Protein AF-A0A8J8ECH1-F1 (afdb_monomer_lite)

Secondary structure (DSSP, 8-state):
--SSSSHHHHHHHHHHHSSSSS------------EEEEEEEEEEEESSSS-EEEEEEEEEEEEETTEEEEEE-B--TTS-BSEEEEEEESS-EEEEEEEE-TTSS-EEEEEEEE-TTT-SEEEEEEEESSSSPBPP----

Foldseek 3Di:
DPPPPVVVVVVVVVVVVVPPPPPDPPPVPPQVDWDWDKAKWKWKDADDDFFIWIKMWIFTFIAGPQATDFTDQDPPPVDGGTDMDTDGGPFAWDDKDWDADPNRQKIKIKTWTQDPVPRDIDMIIIMPPDPTHHPPPPPD

Structure (mmCIF, N/CA/C/O backbone):
data_AF-A0A8J8ECH1-F1
#
_entry.id   AF-A0A8J8ECH1-F1
#
loop_
_atom_site.group_PDB
_atom_site.id
_atom_site.type_symbol
_atom_site.label_atom_id
_atom_site.label_alt_id
_atom_site.label_comp_id
_atom_site.label_asym_id
_atom_site.label_entity_id
_atom_site.label_seq_id
_atom_site.pdbx_PDB_ins_code
_atom_site.Cartn_x
_atom_site.Cartn_y
_atom_site.Cartn_z
_atom_site.occupancy
_atom_site.B_iso_or_equiv
_atom_site.auth_seq_id
_atom_site.auth_comp_id
_atom_site.auth_asym_id
_atom_site.auth_atom_id
_atom_site.pdbx_PDB_model_num
ATOM 1 N N . MET A 1 1 ? 21.456 65.066 -51.362 1.00 50.56 1 MET A N 1
ATOM 2 C CA . MET A 1 1 ? 20.846 63.758 -51.713 1.00 50.56 1 MET A CA 1
ATOM 3 C C . MET A 1 1 ? 21.901 62.654 -51.601 1.00 50.56 1 MET A C 1
ATOM 5 O O . MET A 1 1 ? 22.657 62.460 -52.541 1.00 50.56 1 MET A O 1
ATOM 9 N N . ARG A 1 2 ? 22.042 61.977 -50.448 1.00 53.25 2 ARG A N 1
ATOM 10 C CA . ARG A 1 2 ? 23.068 60.915 -50.283 1.00 53.25 2 ARG A CA 1
ATOM 11 C C . ARG A 1 2 ? 22.709 59.787 -49.302 1.00 53.25 2 ARG A C 1
ATOM 13 O O . ARG A 1 2 ? 23.536 58.929 -49.042 1.00 53.25 2 ARG A O 1
ATOM 20 N N . SER A 1 3 ? 21.476 59.751 -48.797 1.00 51.56 3 SER A N 1
ATOM 21 C CA . SER A 1 3 ? 21.046 58.827 -47.734 1.00 51.56 3 SER A CA 1
ATOM 22 C C . SER A 1 3 ? 20.176 57.653 -48.209 1.00 51.56 3 SER A C 1
ATOM 24 O O . SER A 1 3 ? 19.847 56.782 -47.416 1.00 51.56 3 SER A O 1
ATOM 26 N N . ARG A 1 4 ? 19.830 57.568 -49.504 1.00 52.31 4 ARG A N 1
ATOM 27 C CA . ARG A 1 4 ? 18.949 56.501 -50.029 1.00 52.31 4 ARG A CA 1
ATOM 28 C C . ARG A 1 4 ? 19.657 55.216 -50.485 1.00 52.31 4 ARG A C 1
ATOM 30 O O . ARG A 1 4 ? 18.975 54.244 -50.772 1.00 52.31 4 ARG A O 1
ATOM 37 N N . LYS A 1 5 ? 20.995 55.177 -50.549 1.00 52.22 5 LYS A N 1
ATOM 38 C CA . LYS A 1 5 ? 21.736 53.991 -51.037 1.00 52.22 5 LYS A CA 1
ATOM 39 C C . LYS A 1 5 ? 22.227 53.036 -49.938 1.00 52.22 5 LYS A C 1
ATOM 41 O O . LYS A 1 5 ? 22.607 51.918 -50.257 1.00 52.22 5 LYS A O 1
ATOM 46 N N . LEU A 1 6 ? 22.184 53.438 -48.665 1.00 48.59 6 LEU A N 1
ATOM 47 C CA . LEU A 1 6 ? 22.673 52.616 -47.546 1.00 48.59 6 LEU A CA 1
ATOM 48 C C . LEU A 1 6 ? 21.641 51.609 -47.011 1.00 48.59 6 LEU A C 1
ATOM 50 O O . LEU A 1 6 ? 22.036 50.576 -46.483 1.00 48.59 6 LEU A O 1
ATOM 54 N N . LEU A 1 7 ? 20.337 51.849 -47.202 1.00 49.12 7 LEU A N 1
ATOM 55 C CA . LEU A 1 7 ? 19.301 50.903 -46.759 1.00 49.12 7 LEU A CA 1
ATOM 56 C C . LEU A 1 7 ? 19.153 49.670 -47.665 1.00 49.12 7 LEU A C 1
ATOM 58 O O . LEU A 1 7 ? 18.716 48.625 -47.195 1.00 49.12 7 LEU A O 1
ATOM 62 N N . GLY A 1 8 ? 19.523 49.763 -48.947 1.00 50.66 8 GLY A N 1
ATOM 63 C CA . GLY A 1 8 ? 19.375 48.645 -49.888 1.00 50.66 8 GLY A CA 1
ATOM 64 C C . GLY A 1 8 ? 20.368 47.503 -49.650 1.00 50.66 8 GLY A C 1
ATOM 65 O O . GLY A 1 8 ? 20.048 46.345 -49.898 1.00 50.66 8 GLY A O 1
ATOM 66 N N . VAL A 1 9 ? 21.559 47.812 -49.127 1.00 53.09 9 VAL A N 1
ATOM 67 C CA . VAL A 1 9 ? 22.624 46.815 -48.918 1.00 53.09 9 VAL A CA 1
ATOM 68 C C . VAL A 1 9 ? 22.404 46.013 -47.629 1.00 53.09 9 VAL A C 1
ATOM 70 O O . VAL A 1 9 ? 22.698 44.821 -47.588 1.00 53.09 9 VAL A O 1
ATOM 73 N N . LEU A 1 10 ? 21.811 46.624 -46.598 1.00 50.75 10 LEU A N 1
ATOM 74 C CA . LEU A 1 10 ? 21.506 45.943 -45.332 1.00 50.75 10 LEU A CA 1
ATOM 75 C C . LEU A 1 10 ? 20.365 44.919 -45.454 1.00 50.75 10 LEU A C 1
ATOM 77 O O . LEU A 1 10 ? 20.379 43.910 -44.754 1.00 50.75 10 LEU A O 1
ATOM 81 N N . LEU A 1 11 ? 19.413 45.128 -46.369 1.00 52.28 11 LEU A N 1
ATOM 82 C CA . LEU A 1 11 ? 18.298 44.195 -46.576 1.00 52.28 11 LEU A CA 1
ATOM 83 C C . LEU A 1 11 ? 18.697 42.943 -47.374 1.00 52.28 11 LEU A C 1
ATOM 85 O O . LEU A 1 11 ? 18.187 41.862 -47.085 1.00 52.28 11 LEU A O 1
ATOM 89 N N . LEU A 1 12 ? 19.645 43.042 -48.316 1.00 50.97 12 LEU A N 1
ATOM 90 C CA . LEU A 1 12 ? 20.148 41.858 -49.030 1.00 50.97 12 LEU A CA 1
ATOM 91 C C . LEU A 1 12 ? 21.096 40.997 -48.180 1.00 50.97 12 LEU A C 1
ATOM 93 O O . LEU A 1 12 ? 21.135 39.783 -48.365 1.00 50.97 12 LEU A O 1
ATOM 97 N N . GLY A 1 13 ? 21.822 41.595 -47.229 1.00 49.97 13 GLY A N 1
ATOM 98 C CA . GLY A 1 13 ? 22.674 40.848 -46.295 1.00 49.97 13 GLY A CA 1
ATOM 99 C C . GLY A 1 13 ? 21.883 40.015 -45.279 1.00 49.97 13 GLY A C 1
ATOM 100 O O . GLY A 1 13 ? 22.333 38.945 -44.882 1.00 49.97 13 GLY A O 1
ATOM 101 N N . GLY A 1 14 ? 20.684 40.465 -44.892 1.00 49.81 14 GLY A N 1
ATOM 102 C CA . GLY A 1 14 ? 19.822 39.739 -43.953 1.00 49.81 14 GLY A CA 1
ATOM 103 C C . GLY A 1 14 ? 19.090 38.543 -44.569 1.00 49.81 14 GLY A C 1
ATOM 104 O O . GLY A 1 14 ? 18.835 37.559 -43.878 1.00 49.81 14 GLY A O 1
ATOM 105 N N . LEU A 1 15 ? 18.778 38.589 -45.870 1.00 51.22 15 LEU A N 1
ATOM 106 C CA . LEU A 1 15 ? 17.973 37.540 -46.505 1.00 51.22 15 LEU A CA 1
ATOM 107 C C . LEU A 1 15 ? 18.764 36.245 -46.767 1.00 51.22 15 LEU A C 1
ATOM 109 O O . LEU A 1 15 ? 18.190 35.159 -46.742 1.00 51.22 15 LEU A O 1
ATOM 113 N N . LEU A 1 16 ? 20.082 36.336 -46.981 1.00 51.78 16 LEU A N 1
ATOM 114 C CA . LEU A 1 16 ? 20.921 35.176 -47.318 1.00 51.78 16 LEU A CA 1
ATOM 115 C C . LEU A 1 16 ? 21.373 34.358 -46.097 1.00 51.78 16 LEU A C 1
ATOM 117 O O . LEU A 1 16 ? 21.629 33.165 -46.236 1.00 51.78 16 LEU A O 1
ATOM 121 N N . PHE A 1 17 ? 21.397 34.939 -44.894 1.00 47.06 17 PHE A N 1
ATOM 122 C CA . PHE A 1 17 ? 21.677 34.184 -43.661 1.00 47.06 17 PHE A CA 1
ATOM 123 C C . PHE A 1 17 ? 20.436 33.499 -43.063 1.00 47.06 17 PHE A C 1
ATOM 125 O O . PHE A 1 17 ? 20.574 32.608 -42.225 1.00 47.06 17 PHE A O 1
ATOM 132 N N . GLY A 1 18 ? 19.228 33.853 -43.516 1.00 45.56 18 GLY A N 1
ATOM 133 C CA . GLY A 1 18 ? 17.981 33.209 -43.085 1.00 45.56 18 GLY A CA 1
ATOM 134 C C . GLY A 1 18 ? 17.702 31.854 -43.748 1.00 45.56 18 GLY A C 1
ATOM 135 O O . GLY A 1 18 ? 16.966 31.043 -43.193 1.00 45.56 18 GLY A O 1
ATOM 136 N N . LEU A 1 19 ? 18.306 31.574 -44.908 1.00 48.00 19 LEU A N 1
ATOM 137 C CA . LEU A 1 19 ? 17.987 30.391 -45.723 1.00 48.00 19 LEU A CA 1
ATOM 138 C C . LEU A 1 19 ? 18.887 29.170 -45.476 1.00 48.00 19 LEU A C 1
ATOM 140 O O . LEU A 1 19 ? 18.559 28.081 -45.936 1.00 48.00 19 LEU A O 1
ATOM 144 N N . VAL A 1 20 ? 19.972 29.303 -44.704 1.00 47.53 20 VAL A N 1
ATOM 145 C CA . VAL A 1 20 ? 20.897 28.184 -44.410 1.00 47.53 20 VAL A CA 1
ATOM 146 C C . VAL A 1 20 ? 20.627 27.517 -43.050 1.00 47.53 20 VAL A C 1
ATOM 148 O O . VAL A 1 20 ? 21.285 26.546 -42.692 1.00 47.53 20 VAL A O 1
ATOM 151 N N . SER A 1 21 ? 19.631 27.983 -42.285 1.00 45.97 21 SER A N 1
ATOM 152 C CA . SER A 1 21 ? 19.288 27.401 -40.971 1.00 45.97 21 SER A CA 1
ATOM 153 C C . SER A 1 21 ? 18.049 26.494 -40.969 1.00 45.97 21 SER A C 1
ATOM 155 O O . SER A 1 21 ? 17.702 25.951 -39.922 1.00 45.97 21 SER A O 1
ATOM 157 N N . ALA A 1 22 ? 17.405 26.267 -42.119 1.00 47.59 22 ALA A N 1
ATOM 158 C CA . ALA A 1 22 ? 16.228 25.392 -42.233 1.00 47.59 22 ALA A CA 1
ATOM 159 C C . ALA A 1 22 ? 16.560 23.931 -42.606 1.00 47.59 22 ALA A C 1
ATOM 161 O O . ALA A 1 22 ? 15.671 23.145 -42.918 1.00 47.59 22 ALA A O 1
ATOM 162 N N . TRP A 1 23 ? 17.836 23.546 -42.536 1.00 45.72 23 TRP A N 1
ATOM 163 C CA . TRP A 1 23 ? 18.287 22.154 -42.618 1.00 45.72 23 TRP A CA 1
ATOM 164 C C . TRP A 1 23 ? 18.945 21.738 -41.308 1.00 45.72 23 TRP A C 1
ATOM 166 O O . TRP A 1 23 ? 20.096 21.319 -41.230 1.00 45.72 23 TRP A O 1
ATOM 176 N N . ARG A 1 24 ? 18.175 21.847 -40.230 1.00 43.53 24 ARG A N 1
ATOM 177 C CA . ARG A 1 24 ? 18.319 20.877 -39.154 1.00 43.53 24 ARG A CA 1
ATOM 178 C C . ARG A 1 24 ? 17.266 19.820 -39.436 1.00 43.53 24 ARG A C 1
ATOM 180 O O . ARG A 1 24 ? 16.092 20.190 -39.491 1.00 43.53 24 ARG A O 1
ATOM 187 N N . PRO A 1 25 ? 17.620 18.538 -39.623 1.00 41.88 25 PRO A N 1
ATOM 188 C CA . PRO A 1 25 ? 16.620 17.524 -39.378 1.00 41.88 25 PRO A CA 1
ATOM 189 C C . PRO A 1 25 ? 16.100 17.818 -37.970 1.00 41.88 25 PRO A C 1
ATOM 191 O O . PRO A 1 25 ? 16.884 17.881 -37.017 1.00 41.88 25 PRO A O 1
ATOM 194 N N . LEU A 1 26 ? 14.794 18.072 -37.845 1.00 45.91 26 LEU A N 1
ATOM 195 C CA . LEU A 1 26 ? 14.103 17.754 -36.608 1.00 45.91 26 LEU A CA 1
ATOM 196 C C . LEU A 1 26 ? 14.359 16.259 -36.439 1.00 45.91 26 LEU A C 1
ATOM 198 O O . LEU A 1 26 ? 13.630 15.431 -36.968 1.00 45.91 26 LEU A O 1
ATOM 202 N N . VAL A 1 27 ? 15.466 15.908 -35.796 1.00 43.88 27 VAL A N 1
ATOM 203 C CA . VAL A 1 27 ? 15.548 14.642 -35.106 1.00 43.88 27 VAL A CA 1
ATOM 204 C C . VAL A 1 27 ? 14.601 14.873 -33.940 1.00 43.88 27 VAL A C 1
ATOM 206 O O . VAL A 1 27 ? 14.911 15.705 -33.082 1.00 43.88 27 VAL A O 1
ATOM 209 N N . PRO A 1 28 ? 13.424 14.232 -33.891 1.00 42.69 28 PRO A N 1
ATOM 210 C CA . PRO A 1 28 ? 12.721 14.163 -32.636 1.00 42.69 28 PRO A CA 1
ATOM 211 C C . PRO A 1 28 ? 13.571 13.237 -31.764 1.00 42.69 28 PRO A C 1
ATOM 213 O O . PRO A 1 28 ? 13.354 12.031 -31.709 1.00 42.69 28 PRO A O 1
ATOM 216 N N . THR A 1 29 ? 14.590 13.774 -31.093 1.00 49.00 29 THR A N 1
ATOM 217 C CA . THR A 1 29 ? 15.167 13.139 -29.908 1.00 49.00 29 THR A CA 1
ATOM 218 C C . THR A 1 29 ? 14.139 13.273 -28.796 1.00 49.00 29 THR A C 1
ATOM 220 O O . THR A 1 29 ? 14.258 14.108 -27.907 1.00 49.00 29 THR A O 1
ATOM 223 N N . ALA A 1 30 ? 13.072 12.492 -28.898 1.00 49.88 30 ALA A N 1
ATOM 224 C CA . ALA A 1 30 ? 12.082 12.337 -27.851 1.00 49.88 30 ALA A CA 1
ATOM 225 C C . ALA A 1 30 ? 11.594 10.886 -27.817 1.00 49.88 30 ALA A C 1
ATOM 227 O O . ALA A 1 30 ? 10.410 10.611 -27.669 1.00 49.88 30 ALA A O 1
ATOM 228 N N . THR A 1 31 ? 12.513 9.921 -27.892 1.00 52.25 31 THR A N 1
ATOM 229 C CA . THR A 1 31 ? 12.325 8.736 -27.055 1.00 52.25 31 THR A CA 1
ATOM 230 C C . THR A 1 31 ? 12.422 9.245 -25.626 1.00 52.25 31 THR A C 1
ATOM 232 O O . THR A 1 31 ? 13.534 9.464 -25.152 1.00 52.25 31 THR A O 1
ATOM 235 N N . SER A 1 32 ? 11.303 9.518 -24.949 1.00 59.31 32 SER A N 1
ATOM 236 C CA . SER A 1 32 ? 11.353 9.676 -23.496 1.00 59.31 32 SER A CA 1
ATOM 237 C C . SER A 1 32 ? 11.880 8.344 -22.965 1.00 59.31 32 SER A C 1
ATOM 239 O O . SER A 1 32 ? 11.175 7.336 -23.074 1.00 59.31 32 SER A O 1
ATOM 241 N N . PRO A 1 33 ? 13.132 8.281 -22.481 1.00 83.81 33 PRO A N 1
ATOM 242 C CA . PRO A 1 33 ? 13.716 7.007 -22.117 1.00 83.81 33 PRO A CA 1
ATOM 243 C C . PRO A 1 33 ? 12.896 6.411 -20.978 1.00 83.81 33 PRO A C 1
ATOM 245 O O . PRO A 1 33 ? 12.376 7.130 -20.117 1.00 83.81 33 PRO A O 1
ATOM 248 N N . CYS A 1 34 ? 12.762 5.088 -20.990 1.00 91.38 34 CYS A N 1
ATOM 249 C CA . CYS A 1 34 ? 12.239 4.393 -19.832 1.00 91.38 34 CYS A CA 1
ATOM 250 C C . CYS A 1 34 ? 13.125 4.720 -18.628 1.00 91.38 34 CYS A C 1
ATOM 252 O O . CYS A 1 34 ? 14.352 4.687 -18.729 1.00 91.38 34 CYS A O 1
ATOM 254 N N . LYS A 1 35 ? 12.506 5.047 -17.499 1.00 93.12 35 LYS A N 1
ATOM 255 C CA . LYS A 1 35 ? 13.199 5.357 -16.252 1.00 93.12 35 LYS A CA 1
ATOM 256 C C . LYS A 1 35 ? 12.620 4.543 -15.110 1.00 93.12 35 LYS A C 1
ATOM 258 O O . LYS A 1 35 ? 11.409 4.328 -15.040 1.00 93.12 35 LYS A O 1
ATOM 263 N N . GLU A 1 36 ? 13.499 4.119 -14.215 1.00 93.06 36 GLU A N 1
ATOM 264 C CA . GLU A 1 36 ? 13.106 3.550 -12.934 1.00 93.06 36 GLU A CA 1
ATOM 265 C C . GLU A 1 36 ? 12.883 4.694 -11.947 1.00 93.06 36 GLU A C 1
ATOM 267 O O . GLU A 1 36 ? 13.758 5.539 -11.754 1.00 93.06 36 GLU A O 1
ATOM 272 N N . VAL A 1 37 ? 11.704 4.746 -11.342 1.00 92.50 37 VAL A N 1
ATOM 273 C CA . VAL A 1 37 ? 11.337 5.761 -10.349 1.00 92.50 37 VAL A CA 1
ATOM 274 C C . VAL A 1 37 ? 10.671 5.092 -9.158 1.00 92.50 37 VAL A C 1
ATOM 276 O O . VAL A 1 37 ? 10.204 3.962 -9.261 1.00 92.50 37 VAL A O 1
ATOM 279 N N . TRP A 1 38 ? 10.629 5.778 -8.024 1.00 92.81 38 TRP A N 1
ATOM 280 C CA . TRP A 1 38 ? 9.862 5.326 -6.868 1.00 92.81 38 TRP A CA 1
ATOM 281 C C . TRP A 1 38 ? 8.447 5.904 -6.937 1.00 92.81 38 TRP A C 1
ATOM 283 O O . TRP A 1 38 ? 8.288 7.117 -7.067 1.00 92.81 38 TRP A O 1
ATOM 293 N N . ASP A 1 39 ? 7.440 5.035 -6.870 1.00 94.38 39 ASP A N 1
ATOM 294 C CA . ASP A 1 39 ? 6.033 5.396 -6.693 1.00 94.38 39 ASP A CA 1
ATOM 295 C C . ASP A 1 39 ? 5.604 5.070 -5.259 1.00 94.38 39 ASP A C 1
ATOM 297 O O . ASP A 1 39 ? 6.127 4.141 -4.628 1.00 94.38 39 ASP A O 1
ATOM 301 N N . HIS A 1 40 ? 4.664 5.848 -4.740 1.00 95.06 40 HIS A N 1
ATOM 302 C CA . HIS A 1 40 ? 4.091 5.628 -3.422 1.00 95.06 40 HIS A CA 1
ATOM 303 C C . HIS A 1 40 ? 2.629 6.029 -3.382 1.00 95.06 40 HIS A C 1
ATOM 305 O O . HIS A 1 40 ? 2.202 6.974 -4.044 1.00 95.06 40 HIS A O 1
ATOM 311 N N . ASP A 1 41 ? 1.894 5.306 -2.553 1.00 97.81 41 ASP A N 1
ATOM 312 C CA . ASP A 1 41 ? 0.522 5.625 -2.214 1.00 97.81 41 ASP A CA 1
ATOM 313 C C . ASP A 1 41 ? 0.290 5.351 -0.734 1.00 97.81 41 ASP A C 1
ATOM 315 O O . ASP A 1 41 ? 0.917 4.463 -0.140 1.00 97.81 41 ASP A O 1
ATOM 319 N N . VAL A 1 42 ? -0.581 6.152 -0.141 1.00 97.31 42 VAL A N 1
ATOM 320 C CA . VAL A 1 42 ? -0.863 6.171 1.288 1.00 97.31 42 VAL A CA 1
ATOM 321 C C . VAL A 1 42 ? -2.316 6.557 1.491 1.00 97.31 42 VAL A C 1
ATOM 323 O O . VAL A 1 42 ? -2.797 7.508 0.882 1.00 97.31 42 VAL A O 1
ATOM 326 N N . ASP A 1 43 ? -2.963 5.874 2.427 1.00 97.81 43 ASP A N 1
ATOM 327 C CA . ASP A 1 43 ? -4.276 6.262 2.920 1.00 97.81 43 ASP A CA 1
ATOM 328 C C . ASP A 1 43 ? -4.307 6.177 4.451 1.00 97.81 43 ASP A C 1
ATOM 330 O O . ASP A 1 43 ? -3.785 5.233 5.059 1.00 97.81 43 ASP A O 1
ATOM 334 N N . GLU A 1 44 ? -4.895 7.196 5.071 1.00 96.75 44 GLU A N 1
ATOM 335 C CA . GLU A 1 44 ? -4.962 7.369 6.518 1.00 96.75 44 GLU A CA 1
ATOM 336 C C . GLU A 1 44 ? -6.353 7.838 6.934 1.00 96.75 44 GLU A C 1
ATOM 338 O O . GLU A 1 44 ? -6.922 8.779 6.378 1.00 96.75 44 GLU A O 1
ATOM 343 N N . LYS A 1 45 ? -6.841 7.256 8.027 1.00 97.00 45 LYS A N 1
ATOM 344 C CA . LYS A 1 45 ? -7.894 7.848 8.839 1.00 97.00 45 LYS A CA 1
ATOM 345 C C . LYS A 1 45 ? -7.423 7.966 10.287 1.00 97.00 45 LYS A C 1
ATOM 347 O O . LYS A 1 45 ? -7.100 6.959 10.913 1.00 97.00 45 LYS A O 1
ATOM 352 N N . SER A 1 46 ? -7.435 9.179 10.831 1.00 96.25 46 SER A N 1
ATOM 353 C CA . SER A 1 46 ? -7.101 9.462 12.230 1.00 96.25 46 SER A CA 1
ATOM 354 C C . SER A 1 46 ? -8.226 10.199 12.960 1.00 96.25 46 SER A C 1
ATOM 356 O O . SER A 1 46 ? -9.037 10.903 12.356 1.00 96.25 46 SER A O 1
ATOM 358 N N . TRP A 1 47 ? -8.276 10.006 14.281 1.00 96.25 47 TRP A N 1
ATOM 359 C CA . TRP A 1 47 ? -9.238 10.626 15.209 1.00 96.25 47 TRP A CA 1
ATOM 360 C C . TRP A 1 47 ? -8.528 11.316 16.384 1.00 96.25 47 TRP A C 1
ATOM 362 O O . TRP A 1 47 ? -9.079 11.456 17.474 1.00 96.25 47 TRP A O 1
ATOM 372 N N . GLY A 1 48 ? -7.266 11.698 16.184 1.00 91.19 48 GLY A N 1
ATOM 373 C CA . GLY A 1 48 ? -6.394 12.273 17.204 1.00 91.19 48 GLY A CA 1
ATOM 374 C C . GLY A 1 48 ? -5.025 11.597 17.242 1.00 91.19 48 GLY A C 1
ATOM 375 O O . GLY A 1 48 ? -4.667 10.830 16.353 1.00 91.19 48 GLY A O 1
ATOM 376 N N . ALA A 1 49 ? -4.254 11.882 18.294 1.00 90.00 49 ALA A N 1
ATOM 377 C CA . ALA A 1 49 ? -2.852 11.469 18.388 1.00 90.00 49 ALA A CA 1
ATOM 378 C C . ALA A 1 49 ? -2.634 9.966 18.652 1.00 90.00 49 ALA A C 1
ATOM 380 O O . ALA A 1 49 ? -1.549 9.460 18.387 1.00 90.00 49 ALA A O 1
ATOM 381 N N . SER A 1 50 ? -3.629 9.260 19.197 1.00 91.56 50 SER A N 1
ATOM 382 C CA . SER A 1 50 ? -3.496 7.859 19.632 1.00 91.56 50 SER A CA 1
ATOM 383 C C . SER A 1 50 ? -4.382 6.875 18.872 1.00 91.56 50 SER A C 1
ATOM 385 O O . SER A 1 50 ? -4.299 5.675 19.122 1.00 91.56 50 SER A O 1
ATOM 387 N N . LYS A 1 51 ? -5.250 7.371 17.982 1.00 96.50 51 LYS A N 1
ATOM 388 C CA . LYS A 1 51 ? -6.226 6.558 17.258 1.00 96.50 51 LYS A CA 1
ATOM 389 C C . LYS A 1 51 ? -6.128 6.816 15.767 1.00 96.50 51 LYS A C 1
ATOM 391 O O . LYS A 1 51 ? -6.481 7.902 15.301 1.00 96.50 51 LYS A O 1
ATOM 396 N N . LEU A 1 52 ? -5.659 5.812 15.033 1.00 96.81 52 LEU A N 1
ATOM 397 C CA . LEU A 1 52 ? -5.449 5.910 13.594 1.00 96.81 52 LEU A CA 1
ATOM 398 C C . LEU A 1 52 ? -5.504 4.551 12.905 1.00 96.81 52 LEU A C 1
ATOM 400 O O . LEU A 1 52 ? -5.217 3.512 13.499 1.00 96.81 52 LEU A O 1
ATOM 404 N N . VAL A 1 53 ? -5.800 4.586 11.615 1.00 97.62 53 VAL A N 1
ATOM 405 C CA . VAL A 1 53 ? -5.574 3.501 10.669 1.00 97.62 53 VAL A CA 1
ATOM 406 C C . VAL A 1 53 ? -4.774 4.073 9.504 1.00 97.62 53 VAL A C 1
ATOM 408 O O . VAL A 1 53 ? -5.141 5.107 8.957 1.00 97.62 53 VAL A O 1
ATOM 411 N N . TRP A 1 54 ? -3.677 3.413 9.146 1.00 97.44 54 TRP A N 1
ATOM 412 C CA . TRP A 1 54 ? -2.736 3.843 8.116 1.00 97.44 54 TRP A CA 1
ATOM 413 C C . TRP A 1 54 ? -2.319 2.660 7.254 1.00 97.44 54 TRP A C 1
ATOM 415 O O . TRP A 1 54 ? -1.867 1.623 7.758 1.00 97.44 54 TRP A O 1
ATOM 425 N N . VAL A 1 55 ? -2.372 2.847 5.943 1.00 98.06 55 VAL A N 1
ATOM 426 C CA . VAL A 1 55 ? -1.768 1.940 4.972 1.00 98.06 55 VAL A CA 1
ATOM 427 C C . VAL A 1 55 ? -0.869 2.705 4.024 1.00 98.06 55 VAL A C 1
ATOM 429 O O . VAL A 1 55 ? -1.118 3.855 3.686 1.00 98.06 55 VAL A O 1
ATOM 4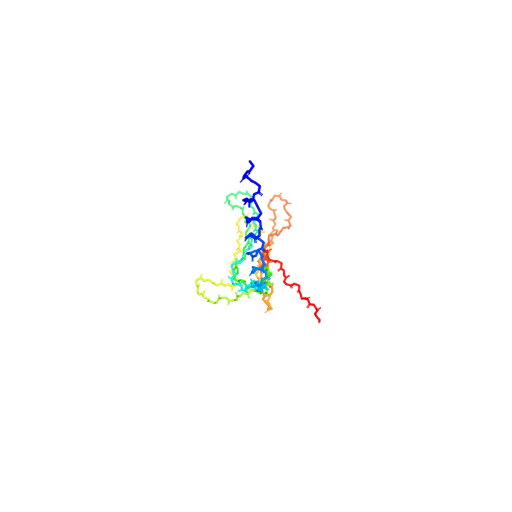32 N N . GLY A 1 56 ? 0.199 2.051 3.588 1.00 97.62 56 GLY A N 1
ATOM 433 C CA . GLY A 1 56 ? 1.096 2.607 2.593 1.00 97.62 56 GLY A CA 1
ATOM 434 C C . GLY A 1 56 ? 1.728 1.519 1.749 1.00 97.62 56 GLY A C 1
ATOM 435 O O . GLY A 1 56 ? 2.050 0.433 2.239 1.00 97.62 56 GLY A O 1
ATOM 436 N N . VAL A 1 57 ? 1.944 1.830 0.481 1.00 97.12 57 VAL A N 1
ATOM 437 C CA . VAL A 1 57 ? 2.719 1.014 -0.445 1.00 97.12 57 VAL A CA 1
ATOM 438 C C . VAL A 1 57 ? 3.756 1.901 -1.120 1.00 97.12 57 VAL A C 1
ATOM 440 O O . VAL A 1 57 ? 3.479 3.026 -1.518 1.00 97.12 57 VAL A O 1
ATOM 443 N N . HIS A 1 58 ? 4.981 1.403 -1.213 1.00 94.81 58 HIS A N 1
ATOM 444 C CA . HIS A 1 58 ? 6.097 2.090 -1.847 1.00 94.81 58 HIS A CA 1
ATOM 445 C C . HIS A 1 58 ? 6.836 1.091 -2.728 1.00 94.81 58 HIS A C 1
ATOM 447 O O . HIS A 1 58 ? 7.280 0.048 -2.244 1.00 94.81 58 HIS A O 1
ATOM 453 N N . ALA A 1 59 ? 6.968 1.384 -4.015 1.00 94.94 59 ALA A N 1
ATOM 454 C CA . ALA A 1 59 ? 7.560 0.461 -4.972 1.00 94.94 59 ALA A CA 1
ATOM 455 C C . ALA A 1 59 ? 8.403 1.196 -6.011 1.00 94.94 59 ALA A C 1
ATOM 457 O O . ALA A 1 59 ? 8.088 2.306 -6.434 1.00 94.94 59 ALA A O 1
ATOM 458 N N . LYS A 1 60 ? 9.475 0.547 -6.454 1.00 94.50 60 LYS A N 1
ATOM 459 C CA . LYS A 1 60 ? 10.218 0.955 -7.637 1.00 94.50 60 LYS A CA 1
ATOM 460 C C . LYS A 1 60 ? 9.404 0.528 -8.852 1.00 94.50 60 LYS A C 1
ATOM 462 O O . LYS A 1 60 ? 8.962 -0.617 -8.925 1.00 94.50 60 LYS A O 1
ATOM 467 N N . VAL A 1 61 ? 9.191 1.429 -9.796 1.00 94.94 61 VAL A N 1
ATOM 468 C CA . VAL A 1 61 ? 8.383 1.195 -10.993 1.00 94.94 61 VAL A CA 1
ATOM 469 C C . VAL A 1 61 ? 9.159 1.584 -12.242 1.00 94.94 61 VAL A C 1
ATOM 471 O O . VAL A 1 61 ? 9.987 2.496 -12.227 1.00 94.94 61 VAL A O 1
ATOM 474 N N . LEU A 1 62 ? 8.875 0.890 -13.339 1.00 94.81 62 LEU A N 1
ATOM 475 C CA . LEU A 1 62 ? 9.356 1.251 -14.663 1.00 94.81 62 LEU A CA 1
ATOM 476 C C . LEU A 1 62 ? 8.326 2.158 -15.339 1.00 94.81 62 LEU A C 1
ATOM 478 O O . LEU A 1 62 ? 7.177 1.754 -15.537 1.00 94.81 62 LEU A O 1
ATOM 482 N N . VAL A 1 63 ? 8.750 3.358 -15.728 1.00 94.06 63 VAL A N 1
ATOM 483 C CA . VAL A 1 63 ? 7.921 4.328 -16.453 1.00 94.06 63 VAL A CA 1
ATOM 484 C C . VAL A 1 63 ? 8.541 4.600 -17.814 1.00 94.06 63 VAL A C 1
ATOM 486 O O . VAL A 1 63 ? 9.697 5.006 -17.895 1.00 94.06 63 VAL A O 1
ATOM 489 N N . CYS A 1 64 ? 7.768 4.431 -18.883 1.00 92.94 64 CYS A N 1
ATOM 490 C CA . CYS A 1 64 ? 8.179 4.733 -20.255 1.00 92.94 64 CYS A CA 1
ATOM 491 C C . CYS A 1 64 ? 7.203 5.744 -20.854 1.00 92.94 64 CYS A C 1
ATOM 493 O O . CYS A 1 64 ? 5.993 5.556 -20.750 1.00 92.94 64 CYS A O 1
ATOM 495 N N . ASN A 1 65 ? 7.706 6.813 -21.481 1.00 91.00 65 ASN A N 1
ATOM 496 C CA . ASN A 1 65 ? 6.865 7.867 -22.072 1.00 91.00 65 ASN A CA 1
ATOM 497 C C . ASN A 1 65 ? 5.776 8.390 -21.108 1.00 91.00 65 ASN A C 1
ATOM 499 O O . ASN A 1 65 ? 4.625 8.574 -21.489 1.00 91.00 65 ASN A O 1
ATOM 503 N N . GLY A 1 66 ? 6.128 8.555 -19.827 1.00 89.19 66 GLY A N 1
ATOM 504 C CA . GLY A 1 66 ? 5.208 9.031 -18.787 1.00 89.19 66 GLY A CA 1
ATOM 505 C C . GLY A 1 66 ? 4.144 8.025 -18.328 1.00 89.19 66 GLY A C 1
ATOM 506 O O . GLY A 1 66 ? 3.339 8.370 -17.471 1.00 89.19 66 GLY A O 1
ATOM 507 N N . SER A 1 67 ? 4.141 6.796 -18.850 1.00 92.62 67 SER A N 1
ATOM 508 C CA . SER A 1 67 ? 3.184 5.747 -18.477 1.00 92.62 67 SER A CA 1
ATOM 509 C C . SER A 1 67 ? 3.836 4.657 -17.634 1.00 92.62 67 SER A C 1
ATOM 511 O O . SER A 1 67 ? 4.968 4.246 -17.906 1.00 92.62 67 SER A O 1
ATOM 513 N N . PHE A 1 68 ? 3.104 4.154 -16.641 1.00 94.81 68 PHE A N 1
ATOM 514 C CA . PHE A 1 68 ? 3.501 2.974 -15.880 1.00 94.81 68 PHE A CA 1
ATOM 515 C C . PHE A 1 68 ? 3.542 1.747 -16.789 1.00 94.81 68 PHE A C 1
ATOM 517 O O . PHE A 1 68 ? 2.617 1.505 -17.570 1.00 94.81 68 PHE A O 1
ATOM 524 N N . VAL A 1 69 ? 4.619 0.975 -16.655 1.00 94.81 69 VAL A N 1
ATOM 525 C CA . VAL A 1 69 ? 4.793 -0.312 -17.331 1.00 94.81 69 VAL A CA 1
ATOM 526 C C . VAL A 1 69 ? 4.626 -1.458 -16.345 1.00 94.81 69 VAL A C 1
ATOM 528 O O . VAL A 1 69 ? 3.814 -2.343 -16.581 1.00 94.81 69 VAL A O 1
ATOM 531 N N . ARG A 1 70 ? 5.407 -1.456 -15.260 1.00 96.00 70 ARG A N 1
ATOM 532 C CA . ARG A 1 70 ? 5.383 -2.510 -14.239 1.00 96.00 70 ARG A CA 1
ATOM 533 C C . ARG A 1 70 ? 6.069 -2.075 -12.955 1.00 96.00 70 ARG A C 1
ATOM 535 O O . ARG A 1 70 ? 6.907 -1.168 -12.960 1.00 96.00 70 ARG A O 1
ATOM 542 N N . ILE A 1 71 ? 5.788 -2.803 -11.886 1.00 96.44 71 ILE A N 1
ATOM 543 C CA . ILE A 1 71 ? 6.586 -2.802 -10.665 1.00 96.44 71 ILE A CA 1
ATOM 544 C C . ILE A 1 71 ? 7.911 -3.531 -10.922 1.00 96.44 71 ILE A C 1
ATOM 546 O O . ILE A 1 71 ? 7.968 -4.547 -11.614 1.00 96.44 71 ILE A O 1
ATOM 550 N N . ILE A 1 72 ? 8.990 -3.000 -10.355 1.00 94.94 72 ILE A N 1
ATOM 551 C CA . ILE A 1 72 ? 10.308 -3.626 -10.311 1.00 94.94 72 ILE A CA 1
ATOM 552 C C . ILE A 1 72 ? 10.478 -4.236 -8.920 1.00 94.94 72 ILE A C 1
ATOM 554 O O . ILE A 1 72 ? 10.436 -3.530 -7.907 1.00 94.94 72 ILE A O 1
ATOM 558 N N . ILE A 1 73 ? 10.680 -5.554 -8.881 1.00 90.44 73 ILE A N 1
ATOM 559 C CA . ILE A 1 73 ? 11.035 -6.264 -7.654 1.00 90.44 73 ILE A CA 1
ATOM 560 C C . ILE A 1 73 ? 12.530 -6.073 -7.417 1.00 90.44 73 ILE A C 1
ATOM 562 O O . ILE A 1 73 ? 13.355 -6.633 -8.135 1.00 90.44 73 ILE A O 1
ATOM 566 N N . ASP A 1 74 ? 12.869 -5.255 -6.426 1.00 81.12 74 ASP A N 1
ATOM 567 C CA . ASP A 1 74 ? 14.250 -5.008 -6.018 1.00 81.12 74 ASP A CA 1
ATOM 568 C C . ASP A 1 74 ? 14.524 -5.790 -4.722 1.00 81.12 74 ASP A C 1
ATOM 570 O O . ASP A 1 74 ? 13.927 -5.471 -3.687 1.00 81.12 74 ASP A O 1
ATOM 574 N N . PRO A 1 75 ? 15.372 -6.83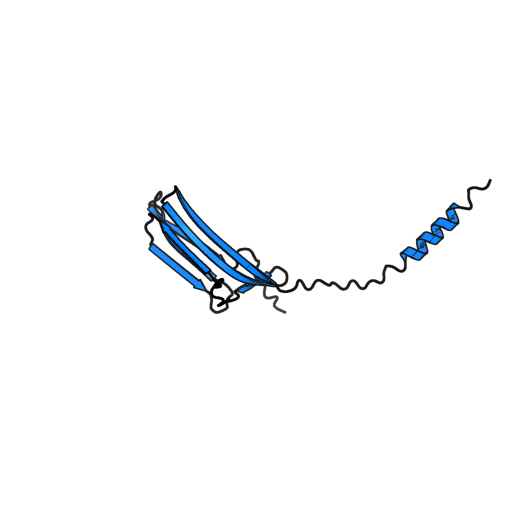7 -4.751 1.00 76.44 75 PRO A N 1
ATOM 575 C CA . PRO A 1 75 ? 15.688 -7.632 -3.570 1.00 76.44 75 PRO A CA 1
ATOM 576 C C . PRO A 1 75 ? 16.750 -6.975 -2.674 1.00 76.44 75 PRO A C 1
ATOM 578 O O . PRO A 1 75 ? 17.128 -7.568 -1.661 1.00 76.44 75 PRO A O 1
ATOM 581 N N . THR A 1 76 ? 17.253 -5.780 -3.016 1.00 80.50 76 THR A N 1
ATOM 582 C CA . THR A 1 76 ? 18.301 -5.101 -2.246 1.00 80.50 76 THR A CA 1
ATOM 583 C C . THR A 1 76 ? 17.871 -4.954 -0.779 1.00 80.50 76 THR A C 1
ATOM 585 O O . THR A 1 76 ? 16.795 -4.409 -0.511 1.00 80.50 76 THR A O 1
ATOM 588 N N . PRO A 1 77 ? 18.697 -5.379 0.202 1.00 72.50 77 PRO A N 1
ATOM 589 C CA . PRO A 1 77 ? 18.302 -5.430 1.613 1.00 72.50 77 PRO A CA 1
ATOM 590 C C . PRO A 1 77 ? 17.749 -4.114 2.173 1.00 72.50 77 PRO A C 1
ATOM 592 O O . PRO A 1 77 ? 16.816 -4.137 2.975 1.00 72.50 77 PRO A O 1
ATOM 595 N N . ASN A 1 78 ? 18.287 -2.983 1.708 1.00 69.12 78 ASN A N 1
ATOM 596 C CA . ASN A 1 78 ? 17.927 -1.642 2.175 1.00 69.12 78 ASN A CA 1
ATOM 597 C C . ASN A 1 78 ? 16.689 -1.055 1.470 1.00 69.12 78 ASN A C 1
ATOM 599 O O . ASN A 1 78 ? 16.090 -0.110 1.980 1.00 69.12 78 ASN A O 1
ATOM 603 N N . HIS A 1 79 ? 16.283 -1.610 0.322 1.00 66.50 79 HIS A N 1
ATOM 604 C CA . HIS A 1 79 ? 15.242 -1.049 -0.546 1.00 66.50 79 HIS A CA 1
ATOM 605 C C . HIS A 1 79 ? 14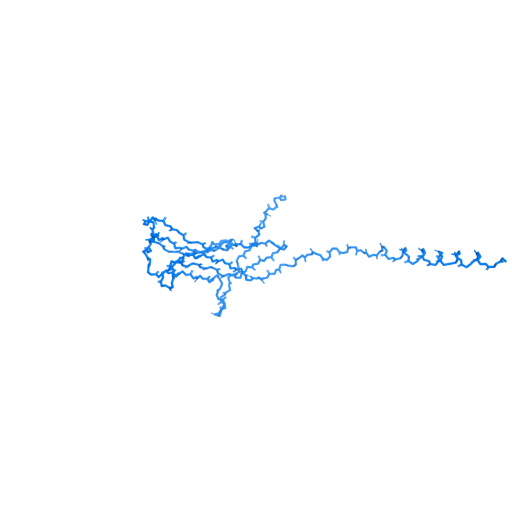.353 -2.135 -1.159 1.00 66.50 79 HIS A C 1
ATOM 607 O O . HIS A 1 79 ? 14.147 -2.170 -2.369 1.00 66.50 79 HIS A O 1
ATOM 613 N N . ARG A 1 80 ? 13.796 -3.017 -0.318 1.00 81.50 80 ARG A N 1
ATOM 614 C CA . ARG A 1 80 ? 12.855 -4.040 -0.793 1.00 81.50 80 ARG A CA 1
ATOM 615 C C . ARG A 1 80 ? 11.648 -3.379 -1.455 1.00 81.50 80 ARG A C 1
ATOM 617 O O . ARG A 1 80 ? 10.936 -2.610 -0.809 1.00 81.50 80 ARG A O 1
ATOM 624 N N . SER A 1 81 ? 11.432 -3.686 -2.726 1.00 87.00 81 SER A N 1
ATOM 625 C CA . SER A 1 81 ? 10.293 -3.217 -3.512 1.00 87.00 81 SER A CA 1
ATOM 626 C C . SER A 1 81 ? 9.426 -4.408 -3.934 1.00 87.00 81 SER A C 1
ATOM 628 O O . SER A 1 81 ? 9.979 -5.346 -4.512 1.00 87.00 81 SER A O 1
ATOM 630 N N . PRO A 1 82 ? 8.098 -4.380 -3.710 1.00 93.81 82 PRO A N 1
ATOM 631 C CA . PRO A 1 82 ? 7.346 -3.378 -2.953 1.00 93.81 82 PRO A CA 1
ATOM 632 C C . PRO A 1 82 ? 7.588 -3.454 -1.443 1.00 93.81 82 PRO A C 1
ATOM 634 O O . PRO A 1 82 ? 7.810 -4.522 -0.869 1.00 93.81 82 PRO A O 1
ATOM 637 N N . ARG A 1 83 ? 7.462 -2.307 -0.782 1.00 94.00 83 ARG A N 1
ATOM 638 C CA . ARG A 1 83 ? 7.389 -2.176 0.670 1.00 94.00 83 ARG A CA 1
ATOM 639 C C . ARG A 1 83 ? 5.974 -1.785 1.063 1.00 94.00 83 ARG A C 1
ATOM 641 O O . ARG A 1 83 ? 5.401 -0.869 0.486 1.00 94.00 83 ARG A O 1
ATOM 648 N N . PHE A 1 84 ? 5.456 -2.437 2.098 1.00 95.19 84 PHE A N 1
ATOM 649 C CA . PHE A 1 84 ? 4.116 -2.189 2.617 1.00 95.19 84 PHE A CA 1
ATOM 650 C C . PHE A 1 84 ? 4.167 -1.747 4.073 1.00 95.19 84 PHE A C 1
ATOM 652 O O . PHE A 1 84 ? 4.904 -2.328 4.876 1.00 95.19 84 PHE A O 1
ATOM 659 N N . VAL A 1 85 ? 3.318 -0.792 4.425 1.00 95.38 85 VAL A N 1
ATOM 660 C CA . VAL A 1 85 ? 3.007 -0.398 5.798 1.00 95.38 85 VAL A CA 1
ATOM 661 C C . VAL A 1 85 ? 1.521 -0.644 6.017 1.00 95.38 85 VAL A C 1
ATOM 663 O O . VAL A 1 85 ? 0.698 -0.272 5.191 1.00 95.38 85 VAL A O 1
ATOM 666 N N . VAL A 1 86 ? 1.194 -1.315 7.115 1.00 96.31 86 VAL A N 1
ATOM 667 C CA . VAL A 1 86 ? -0.173 -1.611 7.551 1.00 96.31 86 VAL A CA 1
ATOM 668 C C . VAL A 1 86 ? -0.156 -1.405 9.058 1.00 96.31 86 VAL A C 1
ATOM 670 O O . VAL A 1 86 ? 0.519 -2.158 9.759 1.00 96.31 86 VAL A O 1
ATOM 673 N N . ASN A 1 87 ? -0.809 -0.353 9.538 1.00 96.88 87 ASN A N 1
ATOM 674 C CA . ASN A 1 87 ? -0.811 0.031 10.943 1.00 96.88 87 ASN A CA 1
ATOM 675 C C . ASN A 1 87 ? -2.216 0.456 11.380 1.00 96.88 87 ASN A C 1
ATOM 677 O O . ASN A 1 87 ? -2.888 1.212 10.687 1.00 96.88 87 ASN A O 1
ATOM 681 N N . ALA A 1 88 ? -2.644 -0.005 12.548 1.00 96.88 88 ALA A N 1
ATOM 682 C CA . ALA A 1 88 ? -3.873 0.433 13.190 1.00 96.88 88 ALA A CA 1
ATOM 683 C C . ALA A 1 88 ? -3.614 0.557 14.690 1.00 96.88 88 ALA A C 1
ATOM 685 O O . ALA A 1 88 ? -2.982 -0.315 15.288 1.00 96.88 88 ALA A O 1
ATOM 686 N N . GLN A 1 89 ? -4.087 1.642 15.288 1.00 97.38 89 GLN A N 1
ATOM 687 C CA . GLN A 1 89 ? -3.904 1.954 16.700 1.00 97.38 89 GLN A CA 1
ATOM 688 C C . GLN A 1 89 ? -5.249 2.346 17.291 1.00 97.38 89 GLN A C 1
ATOM 690 O O . GLN A 1 89 ? -5.913 3.231 16.759 1.00 97.38 89 GLN A O 1
ATOM 695 N N . ASP A 1 90 ? -5.637 1.674 18.376 1.00 96.44 90 ASP A N 1
ATOM 696 C CA . ASP A 1 90 ? -6.878 1.936 19.119 1.00 96.44 90 ASP A CA 1
ATOM 697 C C . ASP A 1 90 ? -8.165 1.889 18.259 1.00 96.44 90 ASP A C 1
ATOM 699 O O . ASP A 1 90 ? -9.118 2.646 18.455 1.00 96.44 90 ASP A O 1
ATOM 703 N N . VAL A 1 91 ? -8.192 0.985 17.271 1.00 96.69 91 VAL A N 1
ATOM 704 C CA . VAL A 1 91 ? -9.336 0.739 16.378 1.00 96.69 91 VAL A CA 1
ATOM 705 C C . VAL A 1 91 ? -9.579 -0.766 16.242 1.00 96.69 91 VAL A C 1
ATOM 707 O O . VAL A 1 91 ? -8.636 -1.554 16.152 1.00 96.69 91 VAL A O 1
ATOM 710 N N . THR A 1 92 ? -10.846 -1.184 16.184 1.00 97.81 92 THR A N 1
ATOM 711 C CA . THR A 1 92 ? -11.218 -2.578 15.906 1.00 97.81 92 THR A CA 1
ATOM 712 C C . THR A 1 92 ? -10.967 -2.920 14.437 1.00 97.81 92 THR A C 1
ATOM 714 O O . THR A 1 92 ? -11.72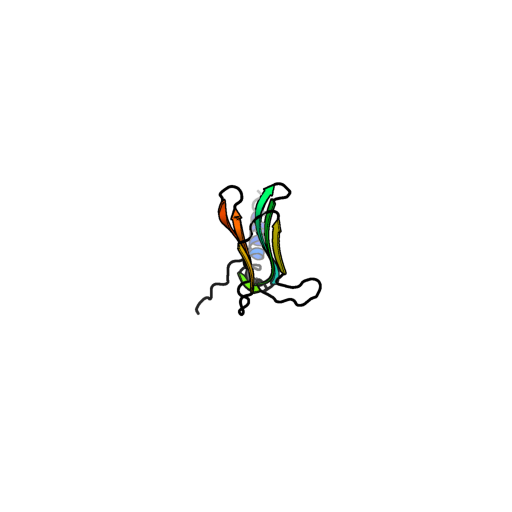2 -2.515 13.551 1.00 97.81 92 THR A O 1
ATOM 717 N N . VAL A 1 93 ? -9.913 -3.692 14.180 1.00 98.00 93 VAL A N 1
ATOM 718 C CA . VAL A 1 93 ? -9.574 -4.210 12.848 1.00 98.00 93 VAL A CA 1
ATOM 719 C C . VAL A 1 93 ? -10.386 -5.470 12.557 1.00 98.00 93 VAL A C 1
ATOM 721 O O . VAL A 1 93 ? -10.449 -6.377 13.383 1.00 98.00 93 VAL A O 1
ATOM 724 N N . LEU A 1 94 ? -10.987 -5.527 11.370 1.00 98.12 94 LEU A N 1
ATOM 725 C CA . LEU A 1 94 ? -11.674 -6.714 10.859 1.00 98.12 94 LEU A CA 1
ATOM 726 C C . LEU A 1 94 ? -10.757 -7.542 9.962 1.00 98.12 94 LEU A C 1
ATOM 728 O O . LEU A 1 94 ? -10.744 -8.765 10.039 1.00 98.12 94 LEU A O 1
ATOM 732 N N . GLU A 1 95 ? -10.000 -6.865 9.102 1.00 97.56 95 GLU A N 1
ATOM 733 C CA . GLU A 1 95 ? -9.134 -7.499 8.116 1.00 97.56 95 GLU A CA 1
ATOM 734 C C . GLU A 1 95 ? -7.989 -6.555 7.757 1.00 97.56 95 GLU A C 1
ATOM 736 O O . GLU A 1 95 ? -8.164 -5.336 7.699 1.00 97.56 95 GLU A O 1
ATOM 741 N N . ASN A 1 96 ? -6.817 -7.116 7.484 1.00 96.50 96 ASN A N 1
ATOM 742 C CA . ASN A 1 96 ? -5.748 -6.400 6.814 1.00 96.50 96 ASN A CA 1
ATOM 743 C C . ASN A 1 96 ? -5.069 -7.311 5.794 1.00 96.50 96 ASN A C 1
ATOM 745 O O . ASN A 1 96 ? -5.078 -8.534 5.932 1.00 96.50 96 ASN A O 1
ATOM 749 N N . GLY A 1 97 ? -4.493 -6.706 4.762 1.00 95.88 97 GLY A N 1
ATOM 750 C CA . GLY A 1 97 ? -3.905 -7.467 3.675 1.00 95.88 97 GLY A CA 1
ATOM 751 C C . GLY A 1 97 ? -2.900 -6.672 2.867 1.00 95.88 97 GLY A C 1
ATOM 752 O O . GLY A 1 97 ? -2.821 -5.443 2.934 1.00 95.88 97 GLY A O 1
ATOM 753 N N . LYS A 1 98 ? -2.088 -7.422 2.128 1.00 97.56 98 LYS A N 1
ATOM 754 C CA . LYS A 1 98 ? -1.063 -6.937 1.206 1.00 97.56 98 LYS A CA 1
ATOM 755 C C . LYS A 1 98 ? -1.075 -7.851 -0.006 1.00 97.56 98 LYS A C 1
ATOM 757 O O . LYS A 1 98 ? -1.290 -9.052 0.143 1.00 97.56 98 LYS A O 1
ATOM 762 N N . TYR A 1 99 ? -0.798 -7.308 -1.179 1.00 96.75 99 TYR A N 1
ATOM 763 C CA . TYR A 1 99 ? -0.675 -8.107 -2.389 1.00 96.75 99 TYR A CA 1
ATOM 764 C C . TYR A 1 99 ? 0.294 -7.479 -3.381 1.00 96.75 99 TYR A C 1
ATOM 766 O O . TYR A 1 99 ? 0.525 -6.268 -3.387 1.00 96.75 99 TYR A O 1
ATOM 774 N N . VAL A 1 100 ? 0.819 -8.337 -4.245 1.00 96.62 100 VAL A N 1
ATOM 775 C CA . VAL A 1 100 ? 1.498 -7.995 -5.492 1.00 96.62 100 VAL A CA 1
ATOM 776 C C . VAL A 1 100 ? 0.868 -8.898 -6.541 1.00 96.62 100 VAL A C 1
ATOM 778 O O . VAL A 1 100 ? 0.785 -10.102 -6.312 1.00 96.62 100 VAL A O 1
ATOM 781 N N . LYS A 1 101 ? 0.372 -8.342 -7.647 1.00 96.44 101 LYS A N 1
ATOM 782 C CA . LYS A 1 101 ? -0.118 -9.166 -8.757 1.00 96.44 101 LYS A CA 1
ATOM 783 C C . LYS A 1 101 ? 1.053 -9.894 -9.410 1.00 96.44 101 LYS A C 1
ATOM 785 O O . LYS A 1 101 ? 2.128 -9.314 -9.554 1.00 96.44 101 LYS A O 1
ATOM 790 N N . ASP A 1 102 ? 0.821 -11.126 -9.849 1.00 94.88 102 ASP A N 1
ATOM 791 C CA . ASP A 1 102 ? 1.855 -11.965 -10.470 1.00 94.88 102 ASP A CA 1
ATOM 792 C C . ASP A 1 102 ? 2.459 -11.327 -11.733 1.00 94.88 102 ASP A C 1
ATOM 794 O O . ASP A 1 102 ? 3.643 -11.493 -12.021 1.00 94.88 102 ASP A O 1
ATOM 798 N N . ASP A 1 103 ? 1.665 -10.537 -12.462 1.00 94.62 103 ASP A N 1
ATOM 799 C CA . ASP A 1 103 ? 2.087 -9.788 -13.651 1.00 94.62 103 ASP A CA 1
ATOM 800 C C . ASP A 1 103 ? 2.821 -8.472 -13.331 1.00 94.62 103 ASP A C 1
ATOM 802 O O . ASP A 1 103 ? 3.220 -7.740 -14.239 1.00 94.62 103 ASP A O 1
ATOM 806 N N . LEU A 1 104 ? 3.002 -8.154 -12.043 1.00 95.88 104 LEU A N 1
ATOM 807 C CA . LEU A 1 104 ? 3.619 -6.923 -11.545 1.00 95.88 104 LEU A CA 1
ATOM 808 C C . LEU A 1 104 ? 2.915 -5.642 -12.021 1.00 95.88 104 LEU A C 1
ATOM 810 O O . LEU A 1 104 ? 3.496 -4.553 -11.961 1.00 95.88 104 LEU A O 1
ATOM 814 N N . SER A 1 105 ? 1.665 -5.748 -12.476 1.00 95.44 105 SER A N 1
ATOM 815 C CA . SER A 1 105 ? 0.862 -4.600 -12.903 1.00 95.44 105 SER A CA 1
ATOM 816 C C . SER A 1 105 ? 0.365 -3.773 -11.724 1.00 95.44 105 SER A C 1
ATOM 818 O O . SER A 1 105 ? -0.076 -2.638 -11.908 1.00 95.44 105 SER A O 1
ATOM 820 N N . GLU A 1 106 ? 0.404 -4.348 -10.520 1.00 96.50 106 GLU A N 1
ATOM 821 C CA . GLU A 1 106 ? -0.169 -3.734 -9.338 1.00 96.50 106 GLU A CA 1
ATOM 822 C C . GLU A 1 106 ? 0.379 -4.333 -8.041 1.00 96.50 106 GLU A C 1
ATOM 824 O O . GLU A 1 106 ? 0.691 -5.522 -7.963 1.00 96.50 106 GLU A O 1
ATOM 829 N N . ALA A 1 107 ? 0.427 -3.518 -6.997 1.00 97.25 107 ALA A N 1
ATOM 830 C CA . ALA A 1 107 ? 0.614 -3.953 -5.620 1.00 97.25 107 ALA A CA 1
ATOM 831 C C . ALA A 1 107 ? -0.193 -3.042 -4.702 1.00 97.25 107 ALA A C 1
ATOM 833 O O . ALA A 1 107 ? -0.383 -1.870 -5.017 1.00 97.25 107 ALA A O 1
ATOM 834 N N . GLY A 1 108 ? -0.630 -3.533 -3.552 1.00 97.69 108 GLY A N 1
ATOM 835 C CA . GLY A 1 108 ? -1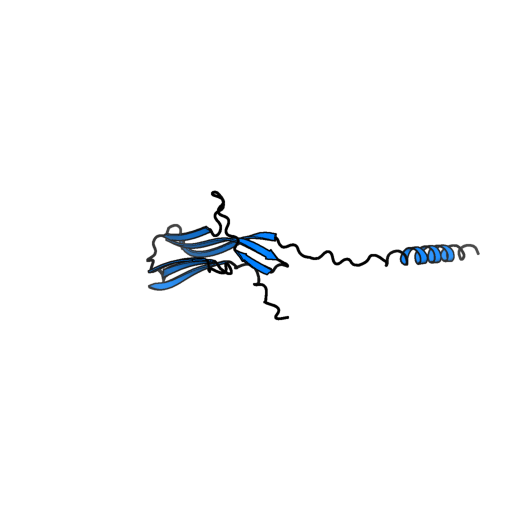.373 -2.694 -2.621 1.00 97.69 108 GLY A CA 1
ATOM 836 C C . GLY A 1 108 ? -1.500 -3.276 -1.228 1.00 97.69 108 GLY A C 1
ATOM 837 O O . GLY A 1 108 ? -1.097 -4.411 -0.960 1.00 97.69 108 GLY A O 1
ATOM 838 N N . ALA A 1 109 ? -2.051 -2.465 -0.336 1.00 98.19 109 ALA A N 1
ATOM 839 C CA . ALA A 1 109 ? -2.317 -2.805 1.050 1.00 98.19 109 ALA A CA 1
ATOM 840 C C . ALA A 1 109 ? -3.634 -2.175 1.507 1.00 98.19 109 ALA A C 1
ATOM 842 O O . ALA A 1 109 ? -3.956 -1.055 1.116 1.00 98.19 109 ALA A O 1
ATOM 843 N N . TRP A 1 110 ? -4.380 -2.885 2.351 1.00 98.38 110 TRP A N 1
ATOM 844 C CA . TRP A 1 110 ? -5.639 -2.401 2.921 1.00 98.38 110 TRP A CA 1
ATOM 845 C C . TRP A 1 110 ? -5.755 -2.735 4.403 1.00 98.38 110 TRP A C 1
ATOM 847 O O . TRP A 1 110 ? -5.179 -3.715 4.888 1.00 98.38 110 TRP A O 1
ATOM 857 N N . ILE A 1 111 ? -6.563 -1.936 5.099 1.00 98.44 111 ILE A N 1
ATOM 858 C CA . ILE A 1 111 ? -7.120 -2.270 6.408 1.00 98.44 111 ILE A CA 1
ATOM 859 C C . ILE A 1 111 ? -8.612 -1.994 6.366 1.00 98.44 111 ILE A C 1
ATOM 861 O O . ILE A 1 111 ? -9.050 -0.894 6.040 1.00 98.44 111 ILE A O 1
ATOM 865 N N . THR A 1 112 ? -9.389 -2.990 6.756 1.00 98.44 112 THR A N 1
ATOM 866 C CA . THR A 1 112 ? -10.819 -2.883 6.997 1.00 98.44 112 THR A CA 1
ATOM 867 C C . THR A 1 112 ? -11.063 -2.887 8.499 1.00 98.44 112 THR A C 1
ATOM 869 O O . THR A 1 112 ? -10.544 -3.736 9.223 1.00 98.44 112 THR A O 1
ATOM 872 N N . TYR A 1 113 ? -11.857 -1.938 8.977 1.00 98.31 113 TYR A N 1
ATOM 873 C CA . TYR A 1 113 ? -12.022 -1.661 10.400 1.00 98.31 113 TYR A CA 1
ATOM 874 C C . TYR A 1 113 ? -13.447 -1.200 10.725 1.00 98.31 113 TYR A C 1
ATOM 876 O O . TYR A 1 113 ? -14.230 -0.894 9.824 1.00 98.31 113 TYR A O 1
ATOM 884 N N . ILE A 1 114 ? -13.793 -1.164 12.011 1.00 98.25 114 ILE A N 1
ATOM 885 C CA . ILE A 1 114 ? -15.000 -0.488 12.497 1.00 98.25 114 ILE A CA 1
ATOM 886 C C . ILE A 1 114 ? -14.633 0.949 12.847 1.00 98.25 114 ILE A C 1
ATOM 888 O O . ILE A 1 114 ? -13.798 1.187 13.718 1.00 98.25 114 ILE A O 1
ATOM 892 N N . ASP A 1 115 ? -15.241 1.901 12.151 1.00 97.00 115 ASP A N 1
ATOM 893 C CA . ASP A 1 115 ? -15.063 3.319 12.413 1.00 97.00 115 ASP A CA 1
ATOM 894 C C . ASP A 1 115 ? -15.590 3.653 13.826 1.00 97.00 115 ASP A C 1
ATOM 896 O O . ASP A 1 115 ? -16.744 3.350 14.141 1.00 97.00 115 ASP A O 1
ATOM 900 N N . PRO A 1 116 ? -14.751 4.236 14.699 1.00 95.81 116 PRO A N 1
ATOM 901 C CA . PRO A 1 116 ? -15.053 4.447 16.111 1.00 95.81 116 PRO A CA 1
ATOM 902 C C . PRO A 1 116 ? -16.111 5.530 16.357 1.00 95.81 116 PRO A C 1
ATOM 904 O O . PRO A 1 116 ? -16.707 5.542 17.430 1.00 95.81 116 PRO A O 1
ATOM 907 N N . GLU A 1 117 ? -16.338 6.444 15.410 1.00 95.69 117 GLU A N 1
ATOM 908 C CA . GLU A 1 117 ? -17.340 7.508 15.541 1.00 95.69 117 GLU A CA 1
ATOM 909 C C . GLU A 1 117 ? -18.709 7.040 15.054 1.00 95.69 117 GLU A C 1
ATOM 911 O O . GLU A 1 117 ? -19.739 7.379 15.632 1.00 95.69 117 GLU A O 1
ATOM 916 N N . THR A 1 118 ? -18.729 6.253 13.979 1.00 96.75 118 THR A N 1
ATOM 917 C CA . THR A 1 118 ? -19.973 5.834 13.320 1.00 96.75 118 THR A CA 1
ATOM 918 C C . THR A 1 118 ? -20.417 4.421 13.689 1.00 96.75 118 THR A C 1
ATOM 920 O O . THR A 1 118 ? -21.565 4.061 13.428 1.00 96.75 118 THR A O 1
ATOM 923 N N . GLY A 1 119 ? -19.522 3.596 14.240 1.00 97.19 119 GLY A N 1
ATOM 924 C CA . GLY A 1 119 ? -19.744 2.170 14.492 1.00 97.19 119 GLY A CA 1
ATOM 925 C C . GLY A 1 119 ? -19.881 1.325 13.220 1.00 97.19 119 GLY A C 1
ATOM 926 O O . GLY A 1 119 ? -20.286 0.165 13.294 1.00 97.19 119 GLY A O 1
ATOM 927 N N . LYS A 1 120 ? -19.586 1.886 12.038 1.00 98.06 120 LYS A N 1
ATOM 928 C CA . LYS A 1 120 ? -19.764 1.224 10.738 1.00 98.06 120 LYS A CA 1
ATOM 929 C C . LYS A 1 120 ? -18.453 0.659 10.210 1.00 98.06 120 LYS A C 1
ATOM 931 O O . LYS A 1 120 ? -17.375 1.167 10.496 1.00 98.06 120 LYS A O 1
ATOM 93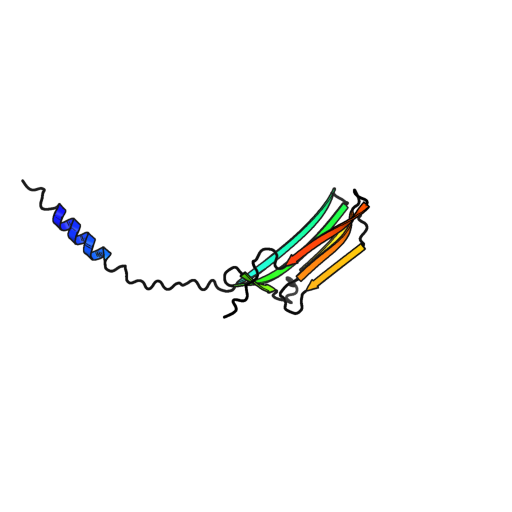6 N N . LYS A 1 121 ? -18.555 -0.373 9.372 1.00 98.31 121 LYS A N 1
ATOM 937 C CA . LYS A 1 121 ? -17.418 -0.881 8.599 1.00 98.31 121 LYS A CA 1
ATOM 938 C C . LYS A 1 121 ? -16.880 0.220 7.678 1.00 98.31 121 LYS A C 1
ATOM 940 O O . LYS A 1 121 ? -17.646 0.808 6.918 1.00 98.31 121 LYS A O 1
ATOM 945 N N . SER A 1 122 ? -15.573 0.433 7.716 1.00 98.00 122 SER A N 1
ATOM 946 C CA . SER A 1 122 ? -14.826 1.331 6.838 1.00 98.00 122 SER A CA 1
ATOM 947 C C . SER A 1 122 ? -13.534 0.653 6.367 1.00 98.00 122 SER A C 1
ATOM 949 O O . SER A 1 122 ? -13.184 -0.444 6.820 1.00 98.00 122 SER A O 1
ATOM 951 N N . GLN A 1 123 ? -12.846 1.273 5.416 1.00 97.56 123 GLN A N 1
ATOM 952 C CA . GLN A 1 123 ? -11.607 0.768 4.842 1.00 97.56 123 GLN A CA 1
ATOM 953 C C . GLN A 1 123 ? -10.689 1.929 4.463 1.00 97.56 123 GLN A C 1
ATOM 955 O O . GLN A 1 123 ? -11.164 2.926 3.929 1.00 97.56 123 GLN A O 1
ATOM 960 N N . VAL A 1 124 ? -9.391 1.758 4.717 1.00 97.81 124 VAL A N 1
ATOM 961 C CA . VAL A 1 124 ? -8.327 2.539 4.072 1.00 97.81 124 VAL A CA 1
ATOM 962 C C . VAL A 1 124 ? -7.544 1.635 3.126 1.00 97.81 124 VAL A C 1
ATOM 964 O O . VAL A 1 124 ? -7.376 0.436 3.400 1.00 97.81 124 VAL A O 1
ATOM 967 N N . TYR A 1 125 ? -7.085 2.186 2.007 1.00 97.69 125 TYR A N 1
ATOM 968 C CA . TYR A 1 125 ? -6.467 1.412 0.935 1.00 97.69 125 TYR A CA 1
ATOM 969 C C . TYR A 1 125 ? -5.435 2.217 0.142 1.00 97.69 125 TYR A C 1
ATOM 971 O O . TYR A 1 125 ? -5.727 3.311 -0.322 1.00 97.69 125 TYR A O 1
ATOM 979 N N . ALA A 1 126 ? -4.258 1.626 -0.074 1.00 98.00 126 ALA A N 1
ATOM 980 C CA . ALA A 1 126 ? -3.188 2.196 -0.888 1.00 98.00 126 ALA A CA 1
ATOM 981 C C . ALA A 1 126 ? -2.749 1.211 -1.983 1.00 98.00 126 ALA A C 1
ATOM 983 O O . ALA A 1 126 ? -2.639 0.002 -1.734 1.00 98.00 126 ALA A O 1
ATOM 984 N N . ARG A 1 127 ? -2.457 1.712 -3.189 1.00 97.25 127 ARG A N 1
ATOM 985 C CA . ARG A 1 127 ? -2.098 0.901 -4.365 1.00 97.25 127 ARG A CA 1
ATOM 986 C C . ARG A 1 127 ? -1.021 1.537 -5.245 1.00 97.25 127 ARG A C 1
ATOM 988 O O . ARG A 1 127 ? -0.949 2.741 -5.380 1.00 97.25 127 ARG A O 1
ATOM 995 N N . ILE A 1 128 ? -0.241 0.720 -5.939 1.00 96.88 128 ILE A N 1
ATOM 996 C CA . ILE A 1 128 ? 0.635 1.109 -7.053 1.00 96.88 128 ILE A CA 1
ATOM 997 C C . ILE A 1 128 ? 0.159 0.363 -8.301 1.00 96.88 128 ILE A C 1
ATOM 999 O O . ILE A 1 128 ? -0.116 -0.828 -8.175 1.00 96.88 128 ILE A O 1
ATOM 1003 N N . PRO A 1 129 ? 0.106 0.989 -9.491 1.00 94.56 129 PRO A N 1
ATOM 1004 C CA . PRO A 1 129 ? 0.396 2.402 -9.740 1.00 94.56 129 PRO A CA 1
ATOM 1005 C C . PRO A 1 129 ? -0.697 3.324 -9.189 1.00 94.56 129 PRO A C 1
ATOM 1007 O O . PRO A 1 129 ? -1.886 3.041 -9.360 1.00 94.56 129 PRO A O 1
ATOM 1010 N N . HIS A 1 130 ? -0.285 4.439 -8.582 1.00 91.62 130 HIS A N 1
ATOM 1011 C CA . HIS A 1 130 ? -1.199 5.493 -8.121 1.00 91.62 130 HIS A CA 1
ATOM 1012 C C . HIS A 1 130 ? -1.051 6.783 -8.932 1.00 91.62 130 HIS A C 1
ATOM 1014 O O . HIS A 1 130 ? -2.052 7.346 -9.370 1.00 91.62 130 HIS A O 1
ATOM 1020 N N . LEU A 1 131 ? 0.184 7.221 -9.201 1.00 88.12 131 LEU A N 1
ATOM 1021 C CA . LEU A 1 131 ? 0.449 8.513 -9.851 1.00 88.12 131 LEU A CA 1
ATOM 1022 C C . LEU A 1 131 ? 0.514 8.457 -11.382 1.00 88.12 131 LEU A C 1
ATOM 1024 O O . LEU A 1 131 ? 0.503 9.494 -12.046 1.00 88.12 131 LEU A O 1
ATOM 1028 N N . TRP A 1 132 ? 0.615 7.262 -11.958 1.00 88.00 132 TRP A N 1
ATOM 1029 C CA . TRP A 1 132 ? 0.974 7.092 -13.362 1.00 88.00 132 TRP A CA 1
ATOM 1030 C C . TRP A 1 132 ? -0.181 6.485 -14.161 1.00 88.00 132 TRP A C 1
ATOM 1032 O O . TRP A 1 132 ? -0.732 5.459 -13.747 1.00 88.00 132 TRP A O 1
ATOM 1042 N N . PRO A 1 133 ? -0.520 7.038 -15.340 1.00 86.38 133 PRO A N 1
ATOM 1043 C CA . PRO A 1 133 ? -1.448 6.372 -16.237 1.00 86.38 133 PRO A CA 1
ATOM 1044 C C . PRO A 1 133 ? -0.855 5.024 -16.659 1.00 86.38 133 PRO A C 1
ATOM 1046 O O . PRO A 1 133 ? 0.342 4.914 -16.951 1.00 86.38 133 PRO A O 1
ATOM 1049 N N . ARG A 1 134 ? -1.691 3.982 -16.697 1.00 83.38 134 ARG A N 1
ATOM 1050 C CA . ARG A 1 134 ? -1.280 2.700 -17.277 1.00 83.38 134 ARG A CA 1
ATOM 1051 C C . ARG A 1 134 ? -1.084 2.895 -18.770 1.00 83.38 134 ARG A C 1
ATOM 1053 O O . ARG A 1 134 ? -1.884 3.577 -19.413 1.00 83.38 134 ARG A O 1
ATOM 1060 N N . ARG A 1 135 ? -0.038 2.285 -19.325 1.00 75.69 135 ARG A N 1
ATOM 1061 C CA . ARG A 1 135 ? 0.131 2.253 -20.774 1.00 75.69 135 ARG A CA 1
ATOM 1062 C C . ARG A 1 135 ? -1.103 1.579 -21.373 1.00 75.69 135 ARG A C 1
ATOM 1064 O O . ARG A 1 135 ? -1.359 0.416 -21.082 1.00 75.69 135 ARG A O 1
ATOM 1071 N N . GLN A 1 136 ? -1.876 2.316 -22.166 1.00 66.56 136 GLN A N 1
ATOM 1072 C CA . GLN A 1 136 ? -2.903 1.688 -22.986 1.00 66.56 136 GLN A CA 1
ATOM 1073 C C . GLN A 1 136 ? -2.179 0.754 -23.953 1.00 66.56 136 GLN A C 1
ATOM 1075 O O . GLN A 1 136 ? -1.244 1.178 -24.640 1.00 66.56 136 GLN A O 1
ATOM 1080 N N . GLU A 1 137 ? -2.566 -0.519 -23.960 1.00 54.31 137 GLU A N 1
ATOM 1081 C CA . GLU A 1 137 ? -2.203 -1.415 -25.046 1.00 54.31 137 GLU A CA 1
ATOM 1082 C C . GLU A 1 137 ? -2.830 -0.825 -26.305 1.00 54.31 137 GLU A C 1
ATOM 1084 O O . GLU A 1 137 ? -4.037 -0.895 -26.528 1.00 54.31 137 GLU A O 1
ATOM 1089 N N . VAL A 1 138 ? -2.011 -0.126 -27.087 1.00 45.94 138 VAL A N 1
ATOM 1090 C CA . VAL A 1 138 ? -2.397 0.254 -28.436 1.00 45.94 138 VAL A CA 1
ATOM 1091 C C . VAL A 1 138 ? -2.422 -1.060 -29.202 1.00 45.94 138 VAL A C 1
ATOM 1093 O O . VAL A 1 138 ? -1.365 -1.577 -29.558 1.00 45.94 138 VAL A O 1
ATOM 1096 N N . ASN A 1 139 ? -3.616 -1.630 -29.369 1.00 39.50 139 ASN A N 1
ATOM 1097 C CA . ASN A 1 139 ? -3.849 -2.693 -30.339 1.00 39.50 139 ASN A CA 1
ATOM 1098 C C . ASN A 1 139 ? -3.448 -2.131 -31.708 1.00 39.50 139 ASN A C 1
ATOM 1100 O O . ASN A 1 139 ? -4.141 -1.263 -32.245 1.00 39.50 139 ASN A O 1
ATOM 1104 N N . LEU A 1 140 ? -2.283 -2.555 -32.195 1.00 35.09 140 LEU A N 1
ATOM 1105 C CA . LEU A 1 140 ? -1.827 -2.351 -33.568 1.00 35.09 140 LEU A CA 1
ATOM 1106 C C . LEU A 1 140 ? -2.358 -3.482 -34.444 1.00 35.09 140 LEU A C 1
ATOM 1108 O O . LEU A 1 140 ? -2.315 -4.643 -33.976 1.00 35.09 140 LEU A O 1
#

Sequence (140 aa):
MRSRKLLGVLLLGGLLFGLVSAWRPLVPTATSPCKEVWDHDVDEKSWGASKLVWVGVHAKVLVCNGSFVRIIIDPTPNHRSPRFVVNAQDVTVLENGKYVKDDLSEAGAWITYIDPETGKKSQVYARIPHLWPRRQEVNL

pLDDT: mean 81.88, std 20.58, range [35.09, 98.44]

Radius of gyration: 28.85 Å; chains: 1; bounding box: 43×76×71 Å